Protein AF-A0A2R4BQD0-F1 (afdb_monomer_lite)

pLDDT: mean 82.43, std 15.32, range [39.06, 97.81]

Radius of gyration: 21.29 Å; chains: 1; bounding box: 39×44×54 Å

Foldseek 3Di:
DDDPPPPPDPQQKEKDFDDDPNDGDDMDILVNDNYVVRSVVVVVCVVCVVVVLVVLVVLLVVLVVVVDDQDPPDPSNVSNVVSVCSNCVVVVHDD

Secondary structure (DSSP, 8-state):
--------------EEEEEETTEEEEEEE-TTSSSHHHHHHHHHHHHHHHHHHHHHHHHHHHHHHTT----SSSHHHHHHHHHHHHHHHHHT---

Structure (mmCIF, N/CA/C/O backbone):
data_AF-A0A2R4BQD0-F1
#
_entry.id   AF-A0A2R4BQD0-F1
#
loop_
_atom_site.group_PDB
_atom_site.id
_atom_site.type_symbol
_atom_site.label_atom_id
_atom_site.label_alt_id
_atom_site.label_comp_id
_atom_site.label_asym_id
_atom_site.label_entity_id
_atom_site.label_seq_id
_atom_site.pdbx_PDB_ins_code
_atom_site.Cartn_x
_atom_site.Cartn_y
_atom_site.Cartn_z
_atom_site.occupancy
_atom_site.B_iso_or_equiv
_atom_site.auth_seq_id
_atom_site.auth_comp_id
_atom_site.auth_asym_id
_atom_site.auth_atom_id
_atom_site.pdbx_PDB_model_num
ATOM 1 N N . MET A 1 1 ? -8.060 34.497 -21.172 1.00 43.50 1 MET A N 1
ATOM 2 C CA . MET A 1 1 ? -7.372 33.401 -21.887 1.00 43.50 1 MET A CA 1
ATOM 3 C C . MET A 1 1 ? -6.264 32.909 -20.962 1.00 43.50 1 MET A C 1
ATOM 5 O O . MET A 1 1 ? -5.339 33.670 -20.713 1.00 43.50 1 MET A O 1
ATOM 9 N N . MET A 1 2 ? -6.426 31.751 -20.311 1.00 39.06 2 MET A N 1
ATOM 10 C CA . MET A 1 2 ? -5.415 31.232 -19.378 1.00 39.06 2 MET A CA 1
ATOM 11 C C . MET A 1 2 ? -4.227 30.694 -20.176 1.00 39.06 2 MET A C 1
ATOM 13 O O . MET A 1 2 ? -4.376 29.754 -20.949 1.00 39.06 2 MET A O 1
ATOM 17 N N . SER A 1 3 ? -3.066 31.326 -20.004 1.00 52.50 3 SER A N 1
ATOM 18 C CA . SER A 1 3 ? -1.792 30.817 -20.501 1.00 52.50 3 SER A CA 1
ATOM 19 C C . SER A 1 3 ? -1.416 29.588 -19.677 1.00 52.50 3 SER A C 1
ATOM 21 O O . SER A 1 3 ? -1.177 29.697 -18.475 1.00 52.50 3 SER A O 1
ATOM 23 N N . THR A 1 4 ? -1.385 28.412 -20.301 1.00 50.50 4 THR A N 1
ATOM 24 C CA . THR A 1 4 ? -0.702 27.248 -19.738 1.00 50.50 4 THR A CA 1
ATOM 25 C C . THR A 1 4 ? 0.793 27.520 -19.828 1.00 50.50 4 THR A C 1
ATOM 27 O O . THR A 1 4 ? 1.426 27.218 -20.840 1.00 50.50 4 THR A O 1
ATOM 30 N N . SER A 1 5 ? 1.366 28.139 -18.795 1.00 52.56 5 SER A N 1
ATOM 31 C CA . SER A 1 5 ? 2.815 28.223 -18.665 1.00 52.56 5 SER A CA 1
ATOM 32 C C . SER A 1 5 ? 3.348 26.800 -18.506 1.00 52.56 5 SER A C 1
ATOM 34 O O . SER A 1 5 ? 3.298 26.224 -17.420 1.00 52.56 5 SER A O 1
ATOM 36 N N . TYR A 1 6 ? 3.807 26.212 -19.608 1.00 55.25 6 TYR A N 1
ATOM 37 C CA . TYR A 1 6 ? 4.620 25.008 -19.586 1.00 55.25 6 TYR A CA 1
ATOM 38 C C . TYR A 1 6 ? 5.877 25.321 -18.772 1.00 55.25 6 TYR A C 1
ATOM 40 O O . TYR A 1 6 ? 6.762 26.043 -19.229 1.00 55.25 6 TYR A O 1
ATOM 48 N N . VAL A 1 7 ? 5.932 24.831 -17.535 1.00 49.75 7 VAL A N 1
ATOM 49 C CA . VAL A 1 7 ? 7.157 24.865 -16.743 1.00 49.75 7 VAL A CA 1
ATOM 50 C C . VAL A 1 7 ? 7.917 23.600 -17.104 1.00 49.75 7 VAL A C 1
ATOM 52 O O . VAL A 1 7 ? 7.580 22.512 -16.639 1.00 49.75 7 VAL A O 1
ATOM 55 N N . ALA A 1 8 ? 8.931 23.736 -17.958 1.00 51.62 8 ALA A N 1
ATOM 56 C CA . ALA A 1 8 ? 9.956 22.713 -18.098 1.00 51.62 8 ALA A CA 1
ATOM 57 C C . ALA A 1 8 ? 10.686 22.604 -16.752 1.00 51.62 8 ALA A C 1
ATOM 59 O O . ALA A 1 8 ? 11.655 23.315 -16.495 1.00 51.62 8 ALA A O 1
ATOM 60 N N . GLY A 1 9 ? 10.178 21.762 -15.854 1.00 49.16 9 GLY A N 1
ATOM 61 C CA . GLY A 1 9 ? 10.962 21.305 -14.718 1.00 49.16 9 GLY A CA 1
ATOM 62 C C . GLY A 1 9 ? 12.129 20.459 -15.231 1.00 49.16 9 GLY A C 1
ATOM 63 O O . GLY A 1 9 ? 12.043 19.903 -16.332 1.00 49.16 9 GLY A O 1
ATOM 64 N N . PRO A 1 10 ? 13.223 20.316 -14.469 1.00 51.78 10 PRO A N 1
ATOM 65 C CA . PRO A 1 10 ? 14.175 19.257 -14.742 1.00 51.78 10 PRO A CA 1
ATOM 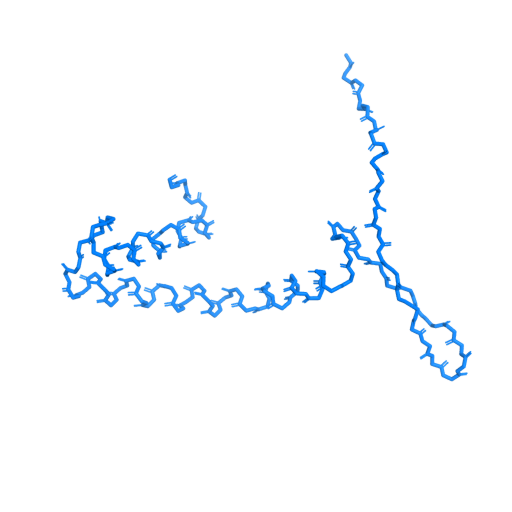66 C C . PRO A 1 10 ? 13.453 17.934 -14.463 1.00 51.78 10 PRO A C 1
ATOM 68 O O . PRO A 1 10 ? 13.425 17.453 -13.332 1.00 51.78 10 PRO A O 1
ATOM 71 N N . TRP A 1 11 ? 12.811 17.370 -15.488 1.00 56.06 11 TRP A N 1
ATOM 72 C CA . TRP A 1 11 ? 12.306 16.005 -15.464 1.00 56.06 11 TRP A CA 1
ATOM 73 C C . TRP A 1 11 ? 13.528 15.092 -15.456 1.00 56.06 11 TRP A C 1
ATOM 75 O O . TRP A 1 11 ? 14.002 14.645 -16.502 1.00 56.06 11 TRP A O 1
ATOM 85 N N . GLY A 1 12 ? 14.100 14.906 -14.265 1.00 57.75 12 GLY A N 1
ATOM 86 C CA . GLY A 1 12 ? 15.087 13.873 -14.014 1.00 57.75 12 GLY A CA 1
ATOM 87 C C . GLY A 1 12 ? 14.406 12.546 -14.293 1.00 57.75 12 GLY A C 1
ATOM 88 O O . GLY A 1 12 ? 13.570 12.108 -13.510 1.00 57.75 12 GLY A O 1
ATOM 89 N N . HIS A 1 13 ? 14.709 11.975 -15.450 1.00 62.69 13 HIS A N 1
ATOM 90 C CA . HIS A 1 13 ? 14.252 10.658 -15.834 1.00 62.69 13 HIS A CA 1
ATOM 91 C C . HIS A 1 13 ? 15.474 9.765 -15.950 1.00 62.69 13 HIS A C 1
ATOM 93 O O . HIS A 1 13 ? 16.498 10.144 -16.521 1.00 62.69 13 HIS A O 1
ATOM 99 N N . ASP A 1 14 ? 15.359 8.582 -15.375 1.00 74.69 14 ASP A N 1
ATOM 100 C CA . ASP A 1 14 ? 16.350 7.538 -15.545 1.00 74.69 14 ASP A CA 1
ATOM 101 C C . ASP A 1 14 ? 15.945 6.670 -16.741 1.00 74.69 14 ASP A C 1
ATOM 103 O O . ASP A 1 14 ? 14.752 6.522 -17.039 1.00 74.69 14 ASP A O 1
ATOM 107 N N . ARG A 1 15 ? 16.940 6.136 -17.453 1.00 80.94 15 ARG A N 1
ATOM 108 C CA . ARG A 1 15 ? 16.724 5.339 -18.663 1.00 80.94 15 ARG A CA 1
ATOM 109 C C . ARG A 1 15 ? 17.496 4.029 -18.606 1.00 80.94 15 ARG A C 1
ATOM 111 O O . ARG A 1 15 ? 18.657 3.998 -18.204 1.00 80.94 15 ARG A O 1
ATOM 118 N N . ARG A 1 16 ? 16.881 2.952 -19.088 1.00 82.94 16 ARG A N 1
ATOM 119 C CA . ARG A 1 16 ? 17.528 1.644 -19.256 1.00 82.94 16 ARG A CA 1
ATOM 120 C C . ARG A 1 16 ? 17.323 1.159 -20.681 1.00 82.94 16 ARG A C 1
ATOM 122 O O . ARG A 1 16 ? 16.194 1.109 -21.155 1.00 82.94 16 ARG A O 1
ATOM 129 N N . ILE A 1 17 ? 18.415 0.779 -21.336 1.00 83.00 17 ILE A N 1
ATOM 130 C CA . ILE A 1 17 ? 18.381 0.148 -22.656 1.00 83.00 17 ILE A CA 1
ATOM 131 C C . ILE A 1 17 ? 18.385 -1.364 -22.450 1.00 83.00 17 ILE A C 1
ATOM 133 O O . ILE A 1 17 ? 19.211 -1.889 -21.700 1.00 83.00 17 ILE A O 1
ATOM 137 N N . ILE A 1 18 ? 17.457 -2.056 -23.101 1.00 82.88 18 ILE A N 1
ATOM 138 C CA . ILE A 1 18 ? 17.386 -3.514 -23.116 1.00 82.88 18 ILE A CA 1
ATOM 139 C C . ILE A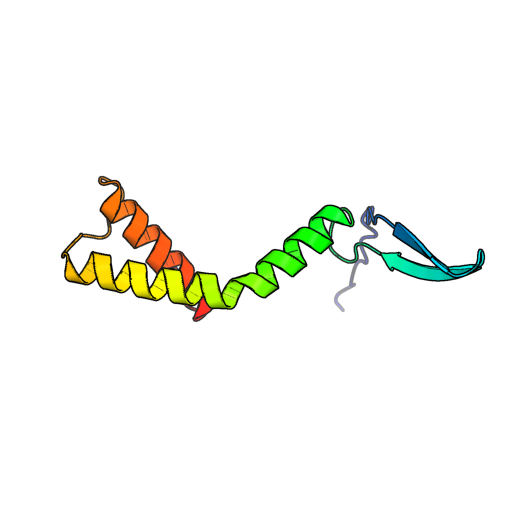 1 18 ? 18.037 -3.995 -24.407 1.00 82.88 18 ILE A C 1
ATOM 141 O O . ILE A 1 18 ? 17.662 -3.566 -25.500 1.00 82.88 18 ILE A O 1
ATOM 145 N N . PHE A 1 19 ? 19.003 -4.899 -24.267 1.00 89.19 19 PHE A N 1
ATOM 146 C CA . PHE A 1 19 ? 19.686 -5.532 -25.387 1.00 89.19 19 PHE A CA 1
ATOM 147 C C . PHE A 1 19 ? 19.228 -6.983 -25.546 1.00 89.19 19 PHE A C 1
ATOM 149 O O . PHE A 1 19 ? 19.039 -7.685 -24.553 1.00 89.19 19 PHE A O 1
ATOM 156 N N . ALA A 1 20 ? 19.111 -7.434 -26.791 1.00 77.50 20 ALA A N 1
ATOM 157 C CA . ALA A 1 20 ? 19.010 -8.842 -27.162 1.00 77.50 20 ALA A CA 1
ATOM 158 C C . ALA A 1 20 ? 19.906 -9.086 -28.383 1.00 77.50 20 ALA A C 1
ATOM 160 O O . ALA A 1 20 ? 19.956 -8.253 -29.286 1.00 77.50 20 ALA A O 1
ATOM 161 N N . ASP A 1 21 ? 20.670 -10.180 -28.373 1.00 93.00 21 ASP A N 1
ATOM 162 C CA . ASP A 1 21 ? 21.612 -10.552 -29.442 1.00 93.00 21 ASP A CA 1
ATOM 163 C C . ASP A 1 21 ? 22.574 -9.423 -29.869 1.00 93.00 21 ASP A C 1
ATOM 165 O O . ASP A 1 21 ? 22.901 -9.247 -31.040 1.00 93.00 21 ASP A O 1
ATOM 169 N N . GLY A 1 22 ? 23.031 -8.622 -28.899 1.00 89.50 22 GLY A N 1
ATOM 170 C CA . GLY A 1 22 ? 23.952 -7.505 -29.138 1.00 89.50 22 GLY A CA 1
ATOM 171 C C . GLY A 1 22 ? 23.310 -6.254 -29.751 1.00 89.50 22 GLY A C 1
ATOM 172 O O . GLY A 1 22 ? 24.007 -5.260 -29.943 1.00 89.50 22 GLY A O 1
ATOM 173 N N . ALA A 1 23 ? 21.999 -6.260 -30.008 1.00 79.75 23 ALA A N 1
ATOM 174 C CA . ALA A 1 23 ? 21.245 -5.113 -30.500 1.00 79.75 23 ALA A CA 1
ATOM 175 C C . ALA A 1 23 ? 20.360 -4.513 -29.399 1.00 79.75 23 ALA A C 1
ATOM 177 O O . ALA A 1 23 ? 19.772 -5.235 -28.592 1.00 79.75 23 ALA A O 1
ATOM 178 N N . ALA A 1 24 ? 20.253 -3.183 -29.361 1.00 86.62 24 ALA A N 1
ATOM 179 C CA . ALA A 1 24 ? 19.272 -2.508 -28.518 1.00 86.62 24 ALA A CA 1
ATOM 180 C C . ALA A 1 24 ? 17.870 -2.767 -29.089 1.00 86.62 24 ALA A C 1
ATOM 182 O O . ALA A 1 24 ? 17.610 -2.440 -30.246 1.00 86.62 24 ALA A O 1
ATOM 183 N N . ILE A 1 25 ? 16.981 -3.355 -28.287 1.00 89.38 25 ILE A N 1
ATOM 184 C CA . ILE A 1 25 ? 15.619 -3.717 -28.712 1.00 89.38 25 ILE A CA 1
ATOM 185 C C . ILE A 1 25 ? 14.533 -2.867 -28.049 1.00 89.38 25 ILE A C 1
ATOM 187 O O . ILE A 1 25 ? 13.420 -2.800 -28.563 1.00 89.38 25 ILE A O 1
ATOM 191 N N . ALA A 1 26 ? 14.837 -2.217 -26.921 1.00 80.81 26 ALA A N 1
ATOM 192 C CA . ALA A 1 26 ? 13.906 -1.328 -26.234 1.00 80.81 26 ALA A CA 1
ATOM 193 C C . ALA A 1 26 ? 14.629 -0.318 -25.334 1.00 80.81 26 ALA A C 1
ATOM 195 O O . ALA A 1 26 ? 15.722 -0.581 -24.827 1.00 80.81 26 ALA A O 1
ATOM 196 N N . GLU A 1 27 ? 13.964 0.807 -25.079 1.00 81.00 27 GLU A N 1
ATOM 197 C CA . GLU A 1 27 ? 14.353 1.794 -24.075 1.00 81.00 27 GLU A CA 1
ATOM 198 C C . GLU A 1 27 ? 13.213 1.985 -23.073 1.00 81.00 27 GLU A C 1
ATOM 200 O O . GLU A 1 27 ? 12.050 2.129 -23.451 1.00 81.00 27 GLU A O 1
ATOM 205 N N . VAL A 1 28 ? 13.554 1.981 -21.786 1.00 78.31 28 VAL A N 1
ATOM 206 C CA . VAL A 1 28 ? 12.617 2.161 -20.673 1.00 78.31 28 VAL A CA 1
ATOM 207 C C . VAL A 1 28 ? 12.941 3.469 -19.969 1.00 78.31 28 VAL A C 1
ATOM 209 O O . VAL A 1 28 ? 14.104 3.722 -19.656 1.00 78.31 28 VAL A O 1
ATOM 212 N N . PHE A 1 29 ? 11.915 4.269 -19.688 1.00 78.44 29 PHE A N 1
ATOM 213 C CA . PHE A 1 29 ? 12.016 5.571 -19.029 1.00 78.44 29 PHE A CA 1
ATOM 214 C C . PHE A 1 29 ? 11.254 5.558 -17.704 1.00 78.44 29 PHE A C 1
ATOM 216 O O . PHE A 1 29 ? 10.170 4.985 -17.626 1.00 78.44 29 PHE A O 1
ATOM 223 N N . SER A 1 30 ? 11.769 6.244 -16.680 1.00 71.56 30 SER A N 1
ATOM 224 C CA . SER A 1 30 ? 11.108 6.332 -15.366 1.00 71.56 30 SER A CA 1
ATOM 225 C C . SER A 1 30 ? 9.811 7.159 -15.340 1.00 71.56 30 SER A C 1
ATOM 227 O O . SER A 1 30 ? 9.167 7.242 -14.298 1.00 71.56 30 SER A O 1
ATOM 229 N N . GLY A 1 31 ? 9.387 7.750 -16.464 1.00 75.25 31 GLY A N 1
ATOM 230 C CA . GLY A 1 31 ? 8.108 8.458 -16.585 1.00 75.25 31 GLY A CA 1
ATOM 231 C C . GLY A 1 31 ? 7.952 9.590 -15.562 1.00 75.25 31 GLY A C 1
ATOM 232 O O . GLY A 1 31 ? 8.759 10.514 -15.530 1.00 75.25 31 GLY A O 1
ATOM 233 N N . ALA A 1 32 ? 6.906 9.517 -14.729 1.00 69.62 32 ALA A N 1
ATOM 234 C CA . ALA A 1 32 ? 6.633 10.475 -13.649 1.00 69.62 32 ALA A CA 1
ATOM 235 C C . ALA A 1 32 ? 7.412 10.194 -12.342 1.00 69.62 32 ALA A C 1
ATOM 237 O O . ALA A 1 32 ? 7.231 10.906 -11.355 1.00 69.62 32 ALA A O 1
ATOM 238 N N . CYS A 1 33 ? 8.259 9.162 -12.315 1.00 74.56 33 CYS A N 1
ATOM 239 C CA . CYS A 1 33 ? 9.119 8.820 -11.184 1.00 74.56 33 CYS A CA 1
ATOM 240 C C . CYS A 1 33 ? 10.520 9.417 -11.365 1.00 74.56 33 CYS A C 1
ATOM 242 O O . CYS A 1 33 ? 11.023 9.533 -12.486 1.00 74.56 33 CYS A O 1
ATOM 244 N N . ARG A 1 34 ? 11.194 9.732 -10.251 1.00 77.31 34 ARG A N 1
ATOM 245 C CA . ARG A 1 34 ? 12.535 10.344 -10.246 1.00 77.31 34 ARG A CA 1
ATOM 246 C C . ARG A 1 34 ? 13.613 9.423 -10.813 1.00 77.31 34 ARG A C 1
ATOM 248 O O . ARG A 1 34 ? 14.650 9.904 -11.255 1.00 77.31 34 ARG A O 1
ATOM 255 N N . ASN A 1 35 ? 13.409 8.109 -10.734 1.00 82.56 35 ASN A N 1
ATOM 256 C CA . ASN A 1 35 ? 14.285 7.095 -11.314 1.00 82.56 35 ASN A CA 1
ATOM 257 C C . ASN A 1 35 ? 13.539 5.768 -11.526 1.00 82.56 35 ASN A C 1
ATOM 259 O O . ASN A 1 35 ? 12.396 5.605 -11.091 1.00 82.56 35 ASN A O 1
ATOM 263 N N . LEU A 1 36 ? 14.193 4.815 -12.196 1.00 80.12 36 LEU A N 1
ATOM 264 C CA . LEU A 1 36 ? 13.601 3.513 -12.510 1.00 80.12 36 LEU A CA 1
ATOM 265 C C . LEU A 1 36 ? 13.331 2.668 -11.259 1.00 80.12 36 LEU A C 1
ATOM 267 O O . LEU A 1 36 ? 12.359 1.926 -11.232 1.00 80.12 36 LEU A O 1
ATOM 271 N N . ALA A 1 37 ? 14.135 2.802 -10.200 1.00 84.69 37 ALA A N 1
ATOM 272 C CA . ALA A 1 37 ? 13.905 2.061 -8.960 1.00 84.69 37 ALA A CA 1
ATOM 273 C C . ALA A 1 37 ? 12.605 2.496 -8.257 1.00 84.69 37 ALA A C 1
ATOM 275 O O . ALA A 1 37 ? 11.885 1.659 -7.715 1.00 84.69 37 ALA A O 1
ATOM 276 N N . GLU A 1 38 ? 12.284 3.792 -8.283 1.00 80.31 38 GLU A N 1
ATOM 277 C CA . GLU A 1 38 ? 11.011 4.329 -7.789 1.00 80.31 38 GLU A CA 1
ATOM 278 C C . GLU A 1 38 ? 9.827 3.874 -8.657 1.00 80.31 38 GLU A C 1
ATOM 280 O O . GLU A 1 38 ? 8.774 3.540 -8.109 1.00 80.31 38 GLU A O 1
ATOM 285 N N . ALA A 1 39 ? 10.002 3.790 -9.981 1.00 76.94 39 ALA A N 1
ATOM 286 C CA . ALA A 1 39 ? 8.992 3.229 -10.881 1.00 76.94 39 ALA A CA 1
ATOM 287 C C . ALA A 1 39 ? 8.714 1.746 -10.568 1.00 76.94 39 ALA A C 1
ATOM 289 O O . ALA A 1 39 ? 7.567 1.389 -10.301 1.00 76.94 39 ALA A O 1
ATOM 290 N N . ASP A 1 40 ? 9.761 0.917 -10.474 1.00 85.12 40 ASP A N 1
ATOM 291 C CA . ASP A 1 40 ? 9.651 -0.508 -10.126 1.00 85.12 40 ASP A CA 1
ATOM 292 C C . ASP A 1 40 ? 8.992 -0.704 -8.745 1.00 85.12 40 ASP A C 1
ATOM 294 O O . ASP A 1 40 ? 8.180 -1.607 -8.538 1.00 85.12 40 ASP A O 1
ATOM 298 N N . ALA A 1 41 ? 9.338 0.132 -7.759 1.00 83.56 41 ALA A N 1
ATOM 299 C CA . ALA A 1 41 ? 8.738 0.071 -6.426 1.00 83.56 41 ALA A CA 1
ATOM 300 C C . ALA A 1 41 ? 7.249 0.449 -6.442 1.00 83.56 41 ALA A C 1
ATOM 302 O O . ALA A 1 41 ? 6.451 -0.174 -5.740 1.00 83.56 41 ALA A O 1
ATOM 303 N N . THR A 1 42 ? 6.872 1.437 -7.256 1.00 80.94 42 THR A N 1
ATOM 304 C CA . THR A 1 42 ? 5.477 1.859 -7.426 1.00 80.94 42 THR A CA 1
ATOM 305 C C . THR A 1 42 ? 4.653 0.756 -8.084 1.00 80.94 42 THR A C 1
ATOM 307 O O . THR A 1 42 ? 3.561 0.457 -7.609 1.00 80.94 42 THR A O 1
ATOM 310 N N . GLU A 1 43 ? 5.186 0.095 -9.114 1.00 82.31 43 GLU A N 1
ATOM 311 C CA . GLU A 1 43 ? 4.533 -1.048 -9.763 1.00 82.31 43 GLU A CA 1
ATOM 312 C C . GLU A 1 43 ? 4.269 -2.184 -8.765 1.00 82.31 43 GLU A C 1
ATOM 314 O O . GLU A 1 43 ? 3.138 -2.659 -8.650 1.00 82.31 43 GLU A O 1
ATOM 319 N N . ARG A 1 44 ? 5.278 -2.564 -7.967 1.00 88.56 44 ARG A N 1
ATOM 320 C CA . ARG A 1 44 ? 5.117 -3.584 -6.915 1.00 88.56 44 ARG A CA 1
ATOM 321 C C . ARG A 1 44 ? 4.076 -3.180 -5.872 1.00 88.56 44 ARG A C 1
ATOM 323 O O . ARG A 1 44 ? 3.316 -4.030 -5.415 1.00 88.56 44 ARG A O 1
ATOM 330 N N . LEU A 1 45 ? 4.030 -1.901 -5.495 1.00 85.62 45 LEU A N 1
ATOM 331 C CA . LEU A 1 45 ? 3.049 -1.395 -4.536 1.00 85.62 45 LEU A CA 1
ATOM 332 C C . LEU A 1 45 ? 1.624 -1.441 -5.101 1.00 85.62 45 LEU A C 1
ATOM 334 O O . LEU A 1 45 ? 0.711 -1.844 -4.387 1.00 85.62 45 LEU A O 1
ATOM 338 N N . ILE A 1 46 ? 1.432 -1.061 -6.368 1.00 83.06 46 ILE A N 1
ATOM 339 C CA . ILE A 1 46 ? 0.136 -1.151 -7.055 1.00 83.06 46 ILE A CA 1
ATOM 340 C C . ILE A 1 46 ? -0.314 -2.611 -7.138 1.00 83.06 46 ILE A C 1
ATOM 342 O O . ILE A 1 46 ? -1.464 -2.907 -6.825 1.00 83.06 46 ILE A O 1
ATOM 346 N N . ALA A 1 47 ? 0.595 -3.523 -7.495 1.00 85.44 47 ALA A N 1
ATOM 347 C CA . ALA A 1 47 ? 0.303 -4.951 -7.557 1.00 85.44 47 ALA A CA 1
ATOM 348 C C . ALA A 1 47 ? -0.112 -5.527 -6.191 1.00 85.44 47 ALA A C 1
ATOM 350 O O . ALA A 1 47 ? -1.032 -6.336 -6.131 1.00 85.44 47 ALA A O 1
ATOM 351 N N . ALA A 1 48 ? 0.515 -5.084 -5.095 1.00 90.44 48 ALA A N 1
ATOM 352 C CA . ALA A 1 48 ? 0.177 -5.530 -3.740 1.00 90.44 48 ALA A CA 1
ATOM 353 C C . ALA A 1 48 ? -1.040 -4.808 -3.126 1.00 90.44 48 ALA A C 1
ATOM 355 O O . ALA A 1 48 ? -1.522 -5.206 -2.065 1.00 90.44 48 ALA A O 1
ATOM 356 N N . ALA A 1 49 ? -1.531 -3.728 -3.742 1.00 90.50 49 ALA A N 1
ATOM 357 C CA . ALA A 1 49 ? -2.564 -2.875 -3.157 1.00 90.50 49 ALA A CA 1
ATOM 358 C C . ALA A 1 49 ? -3.884 -3.604 -2.830 1.00 90.50 49 ALA A C 1
ATOM 360 O O . ALA A 1 49 ? -4.419 -3.337 -1.751 1.00 90.50 49 ALA A O 1
ATOM 361 N N . PRO A 1 50 ? -4.409 -4.526 -3.668 1.00 90.69 50 PRO A N 1
ATOM 362 C CA . PRO A 1 50 ? -5.618 -5.282 -3.333 1.00 90.69 50 PRO A CA 1
ATOM 363 C C . PRO A 1 50 ? -5.450 -6.131 -2.067 1.00 90.69 50 PRO A C 1
ATOM 365 O O . PRO A 1 50 ? -6.289 -6.072 -1.170 1.00 90.69 50 PRO A O 1
ATOM 368 N N . ASP A 1 51 ? -4.328 -6.844 -1.947 1.00 95.06 51 ASP A N 1
ATOM 369 C CA . ASP A 1 51 ? -4.043 -7.697 -0.789 1.00 95.06 51 ASP A CA 1
ATOM 370 C C . ASP A 1 51 ? -3.879 -6.868 0.492 1.00 95.06 51 ASP A C 1
ATOM 372 O O . ASP A 1 51 ? -4.398 -7.223 1.552 1.00 95.06 51 ASP A O 1
ATOM 376 N N . LEU A 1 52 ? -3.194 -5.722 0.394 1.00 93.06 52 LEU A N 1
ATOM 377 C CA . LEU A 1 52 ? -3.038 -4.782 1.506 1.00 93.06 52 LEU A CA 1
ATOM 378 C C . LEU A 1 52 ? -4.378 -4.174 1.939 1.00 93.06 52 LEU A C 1
ATOM 380 O O . LEU A 1 52 ? -4.595 -3.972 3.135 1.00 93.06 52 LEU A O 1
ATOM 384 N N . PHE A 1 53 ? -5.275 -3.888 0.993 1.00 93.62 53 PHE A N 1
ATOM 385 C CA . PHE A 1 53 ? -6.609 -3.376 1.293 1.00 93.62 53 PHE A CA 1
ATOM 386 C C . PHE A 1 53 ? -7.451 -4.410 2.045 1.00 93.62 53 PHE A C 1
ATOM 388 O O . PHE A 1 53 ? -8.013 -4.088 3.094 1.00 9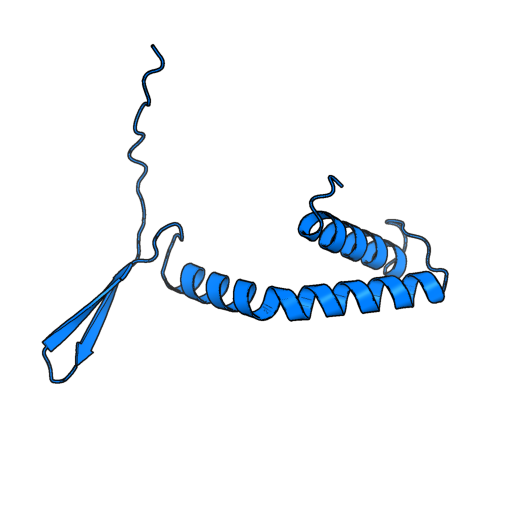3.62 53 PHE A O 1
ATOM 395 N N . GLU A 1 54 ? -7.483 -5.659 1.580 1.00 95.94 54 GLU A N 1
ATOM 396 C CA . GLU A 1 54 ? -8.213 -6.726 2.271 1.00 95.94 54 GLU A CA 1
ATOM 397 C C . GLU A 1 54 ? -7.634 -7.015 3.658 1.00 95.94 54 GLU A C 1
ATOM 399 O O . GLU A 1 54 ? -8.375 -7.100 4.642 1.00 95.94 54 GLU A O 1
ATOM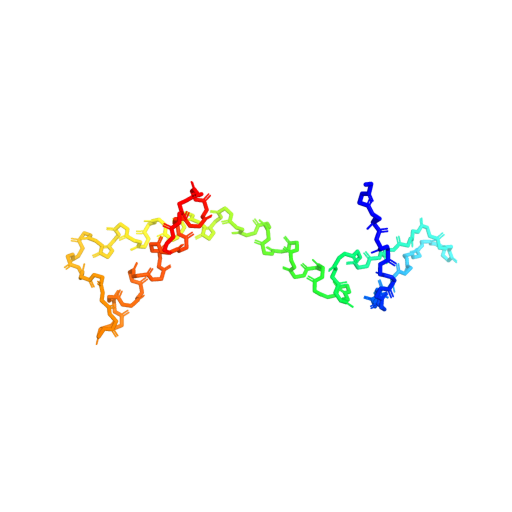 404 N N . ALA A 1 55 ? -6.304 -7.068 3.782 1.00 96.81 55 ALA A N 1
ATOM 405 C CA . ALA A 1 55 ? -5.646 -7.206 5.077 1.00 96.81 55 ALA A CA 1
ATOM 406 C C . ALA A 1 55 ? -6.034 -6.067 6.037 1.00 96.81 55 ALA A C 1
ATOM 408 O O . ALA A 1 55 ? -6.317 -6.317 7.213 1.00 96.81 55 ALA A O 1
ATOM 409 N N . ALA A 1 56 ? -6.111 -4.827 5.540 1.00 96.62 56 ALA A N 1
ATOM 410 C CA . ALA A 1 56 ? -6.535 -3.683 6.337 1.00 96.62 56 ALA A CA 1
ATOM 411 C C . ALA A 1 56 ? -8.000 -3.796 6.793 1.00 96.62 56 ALA A C 1
ATOM 413 O O . ALA A 1 56 ? -8.284 -3.541 7.965 1.00 96.62 56 ALA A O 1
ATOM 414 N N . ARG A 1 57 ? -8.920 -4.226 5.914 1.00 97.19 57 ARG A N 1
ATOM 415 C CA . ARG A 1 57 ? -10.336 -4.453 6.267 1.00 97.19 57 ARG A CA 1
ATOM 416 C C . ARG A 1 57 ? -10.491 -5.517 7.348 1.00 97.19 57 ARG A C 1
ATOM 418 O O . ARG A 1 57 ? -11.225 -5.313 8.314 1.00 97.19 57 ARG A O 1
ATOM 425 N N . VAL A 1 58 ? -9.790 -6.641 7.208 1.00 97.81 58 VAL A N 1
ATOM 426 C CA . VAL A 1 58 ? -9.839 -7.739 8.185 1.00 97.81 58 VAL A CA 1
ATOM 427 C C . VAL A 1 58 ? -9.277 -7.295 9.536 1.00 97.81 58 VAL A C 1
ATOM 429 O O . VAL A 1 58 ? -9.881 -7.577 10.573 1.00 97.81 58 VAL A O 1
ATOM 432 N N . ALA A 1 59 ? -8.155 -6.571 9.542 1.00 96.88 59 ALA A N 1
ATOM 433 C CA . ALA A 1 59 ? -7.555 -6.051 10.768 1.00 96.88 59 ALA A CA 1
ATOM 434 C C . ALA A 1 59 ? -8.461 -5.026 11.474 1.00 96.88 59 ALA A C 1
ATOM 436 O O . ALA A 1 59 ? -8.630 -5.100 12.692 1.00 96.88 59 ALA A O 1
ATOM 437 N N . GLU A 1 60 ? -9.086 -4.109 10.726 1.00 97.06 60 GLU A N 1
ATOM 438 C CA . GLU A 1 60 ? -10.048 -3.135 11.266 1.00 97.06 60 GLU A CA 1
ATOM 439 C C . GLU A 1 60 ? -11.224 -3.854 11.936 1.00 97.06 60 GLU A C 1
ATOM 441 O O . GLU A 1 60 ? -11.531 -3.587 13.101 1.00 97.06 60 GLU A O 1
ATOM 446 N N . ALA A 1 61 ? -11.809 -4.838 11.247 1.00 96.25 61 ALA A N 1
ATOM 447 C CA . ALA A 1 61 ? -12.935 -5.608 11.760 1.00 96.25 61 ALA A CA 1
ATOM 448 C C . ALA A 1 61 ? -12.568 -6.403 13.024 1.00 96.25 61 ALA A C 1
ATOM 450 O O . ALA A 1 61 ? -13.361 -6.473 13.969 1.00 96.25 61 ALA A O 1
ATOM 451 N N . LEU A 1 62 ? -11.362 -6.984 13.073 1.00 96.94 62 LEU A N 1
ATOM 452 C CA . LEU A 1 62 ? -10.854 -7.703 14.242 1.00 96.94 62 LEU A CA 1
ATOM 453 C C . LEU A 1 62 ? -10.731 -6.772 15.455 1.00 96.94 62 LEU A C 1
ATOM 455 O O . LEU A 1 62 ? -11.224 -7.107 16.534 1.00 96.94 62 LEU A O 1
ATOM 459 N N . LEU A 1 63 ? -10.104 -5.606 15.282 1.00 95.12 63 LEU A N 1
ATOM 460 C CA . LEU A 1 63 ? -9.905 -4.638 16.362 1.00 95.12 63 LEU A CA 1
ATOM 461 C C . LEU A 1 63 ? -11.240 -4.066 16.857 1.00 95.12 63 LEU A C 1
ATOM 463 O O . LEU A 1 63 ? -11.477 -3.996 18.065 1.00 95.12 63 LEU A O 1
ATOM 467 N N . THR A 1 64 ? -12.149 -3.747 15.934 1.00 92.69 64 THR A N 1
ATOM 468 C CA . THR A 1 64 ? -13.512 -3.312 16.259 1.00 92.69 64 THR A CA 1
ATOM 469 C C . THR A 1 64 ? -14.267 -4.396 17.038 1.00 92.69 64 THR A C 1
ATOM 471 O O . THR A 1 64 ? -14.907 -4.101 18.049 1.00 92.69 64 THR A O 1
ATOM 474 N N . ARG A 1 65 ? -14.146 -5.675 16.652 1.00 95.38 65 ARG A N 1
ATOM 475 C CA . ARG A 1 65 ? -14.755 -6.805 17.378 1.00 95.38 65 ARG A CA 1
ATOM 476 C C . ARG A 1 65 ? -14.181 -6.983 18.786 1.00 95.38 65 ARG A C 1
ATOM 478 O O . ARG A 1 65 ? -14.922 -7.352 19.695 1.00 95.38 65 ARG A O 1
ATOM 485 N N . GLN A 1 66 ? -12.894 -6.699 18.975 1.00 94.50 66 GLN A N 1
ATOM 486 C CA . GLN A 1 66 ? -12.234 -6.685 20.287 1.00 94.50 66 GLN A CA 1
ATOM 487 C C . GLN A 1 66 ? -12.584 -5.443 21.124 1.00 94.50 66 GLN A C 1
ATOM 489 O O . GLN A 1 66 ? -12.137 -5.323 22.261 1.00 94.50 66 GLN A O 1
ATOM 494 N N . ARG A 1 67 ? -13.448 -4.559 20.602 1.00 93.62 67 ARG A N 1
ATOM 495 C CA . ARG A 1 67 ? -13.930 -3.331 21.250 1.00 93.62 67 ARG A CA 1
ATOM 496 C C . ARG A 1 67 ? -12.829 -2.304 21.522 1.00 93.62 67 ARG A C 1
ATOM 498 O O . ARG A 1 67 ? -13.015 -1.431 22.373 1.00 93.62 67 ARG A O 1
ATOM 505 N N . PHE A 1 68 ? -11.722 -2.354 20.779 1.00 92.38 68 PHE A N 1
ATOM 506 C CA . PHE A 1 68 ? -10.737 -1.278 20.829 1.00 92.38 68 PHE A CA 1
ATOM 507 C C . PHE A 1 68 ? -11.365 0.039 20.380 1.00 92.38 68 PHE A C 1
ATOM 509 O O . PHE A 1 68 ? -12.198 0.082 19.472 1.00 92.38 68 PHE A O 1
ATOM 516 N N . HIS A 1 69 ? -10.984 1.117 21.054 1.00 91.00 69 HIS A N 1
ATOM 517 C CA . HIS A 1 69 ? -11.426 2.461 20.715 1.00 91.00 69 HIS A CA 1
ATOM 518 C C . HIS A 1 69 ? -10.389 3.124 19.820 1.00 91.00 69 HIS A C 1
ATOM 520 O O . HIS A 1 69 ? -9.193 3.029 20.062 1.00 91.00 69 HIS A O 1
ATOM 526 N N . ALA A 1 70 ? -10.858 3.779 18.759 1.00 91.50 70 ALA A N 1
ATOM 527 C CA . ALA A 1 70 ? -9.990 4.513 17.853 1.00 91.50 70 ALA A CA 1
ATOM 528 C C . ALA A 1 70 ? -9.534 5.805 18.542 1.00 91.50 70 ALA A C 1
ATOM 530 O O . ALA A 1 70 ? -10.287 6.774 18.630 1.00 91.50 70 ALA A O 1
ATOM 531 N N . ASP A 1 71 ? -8.306 5.804 19.041 1.00 91.69 71 ASP A N 1
ATOM 532 C CA . ASP A 1 71 ? -7.691 6.930 19.730 1.00 91.69 71 ASP A CA 1
ATOM 533 C C . ASP A 1 71 ? -6.191 7.001 19.433 1.00 91.69 71 ASP A C 1
ATOM 535 O O . ASP A 1 71 ? -5.612 6.104 18.840 1.00 91.69 71 ASP A O 1
ATOM 539 N N . LYS A 1 72 ? -5.545 8.101 19.812 1.00 92.56 72 LYS A N 1
ATOM 540 C CA . LYS A 1 72 ? -4.095 8.283 19.624 1.00 92.56 72 LYS A CA 1
ATOM 541 C C . LYS A 1 72 ? -3.275 7.922 20.865 1.00 92.56 72 LYS A C 1
ATOM 543 O O . LYS A 1 72 ? -2.081 8.202 20.900 1.00 92.56 72 LYS A O 1
ATOM 548 N N . PHE A 1 73 ? -3.930 7.429 21.911 1.00 92.50 73 PHE A N 1
ATOM 549 C CA . PHE A 1 73 ? -3.350 7.285 23.245 1.00 92.50 73 PHE A CA 1
ATOM 550 C C . PHE A 1 73 ? -2.926 5.843 23.533 1.00 92.50 73 PHE A C 1
ATOM 552 O O . PHE A 1 73 ? -2.102 5.626 24.418 1.00 92.50 73 PHE A O 1
ATOM 559 N N . SER A 1 74 ? -3.439 4.881 22.763 1.00 94.25 74 SER A N 1
ATOM 560 C CA . SER A 1 74 ? -3.045 3.474 22.789 1.00 94.25 74 SER A CA 1
ATOM 561 C C . SER A 1 74 ? -2.468 3.019 21.439 1.00 94.25 74 SER A C 1
ATOM 563 O O . SER A 1 74 ? -2.871 3.536 20.391 1.00 94.25 74 SER A O 1
ATOM 565 N N . PRO A 1 75 ? -1.539 2.043 21.424 1.00 94.88 75 PRO A N 1
ATOM 566 C CA . PRO A 1 75 ? -1.063 1.429 20.185 1.00 94.88 75 PRO A CA 1
ATOM 567 C C . PRO A 1 75 ? -2.198 0.845 19.332 1.00 94.88 75 PRO A C 1
ATOM 569 O O . PRO A 1 75 ? -2.228 1.046 18.118 1.00 94.88 75 PRO A O 1
ATOM 572 N N . GLU A 1 76 ? -3.158 0.165 19.957 1.00 95.12 76 GLU A N 1
ATOM 573 C CA . GLU A 1 76 ? -4.290 -0.477 19.289 1.00 95.12 76 GLU A CA 1
ATOM 574 C C . GLU A 1 76 ? -5.276 0.551 18.729 1.00 95.12 76 GLU A C 1
ATOM 576 O O . GLU A 1 76 ? -5.737 0.413 17.594 1.00 95.12 76 GLU A O 1
ATOM 581 N N . GLY A 1 77 ? -5.555 1.619 19.481 1.00 95.12 77 GLY A N 1
ATOM 582 C CA . GLY A 1 77 ? -6.372 2.728 19.000 1.00 95.12 77 GLY A CA 1
ATOM 583 C C . GLY A 1 77 ? -5.722 3.463 17.832 1.00 95.12 77 GLY A C 1
ATOM 584 O O . GLY A 1 77 ? -6.400 3.776 16.847 1.00 95.12 77 GLY A O 1
ATOM 585 N N . ALA A 1 78 ? -4.404 3.683 17.898 1.00 96.25 78 ALA A N 1
ATOM 586 C CA . ALA A 1 78 ? -3.661 4.371 16.848 1.00 96.25 78 ALA A CA 1
ATOM 587 C C . ALA A 1 78 ? -3.621 3.531 15.566 1.00 96.25 78 ALA A C 1
ATOM 589 O O . ALA A 1 78 ? -3.790 4.062 14.464 1.00 96.25 78 ALA A O 1
A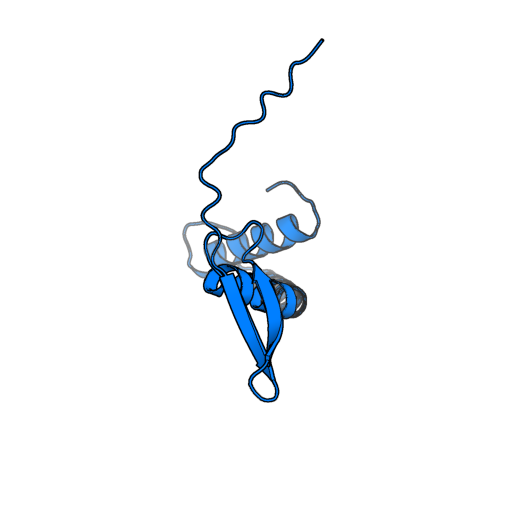TOM 590 N N . LEU A 1 79 ? -3.466 2.212 15.710 1.00 96.19 79 LEU A N 1
ATOM 591 C CA . LEU A 1 79 ? -3.579 1.264 14.608 1.00 96.19 79 LEU A CA 1
ATOM 592 C C . LEU A 1 79 ? -4.982 1.297 13.989 1.00 96.19 79 LEU A C 1
ATOM 594 O O . LEU A 1 79 ? -5.104 1.396 12.769 1.00 96.19 79 LEU A O 1
ATOM 598 N N . LEU A 1 80 ? -6.040 1.284 14.805 1.00 96.62 80 LEU A N 1
ATOM 599 C CA . LEU A 1 80 ? -7.418 1.348 14.317 1.00 96.62 80 LEU A CA 1
ATOM 600 C C . LEU A 1 80 ? -7.699 2.649 13.542 1.00 96.62 80 LEU A C 1
ATOM 602 O O . LEU A 1 80 ? -8.331 2.613 12.485 1.00 96.62 80 LEU A O 1
ATOM 606 N N . LEU A 1 81 ? -7.181 3.791 14.009 1.00 96.25 81 LEU A N 1
ATOM 607 C CA . LEU A 1 81 ? -7.238 5.060 13.271 1.00 96.25 81 LEU A CA 1
ATOM 608 C C . LEU A 1 81 ? -6.509 4.977 11.924 1.00 96.25 81 LEU A C 1
ATOM 610 O O . LEU A 1 81 ? -7.044 5.420 10.906 1.00 96.25 81 LEU A O 1
ATOM 614 N N . ALA A 1 82 ? -5.301 4.412 11.906 1.00 95.69 82 ALA A N 1
ATOM 615 C CA . ALA A 1 82 ? -4.510 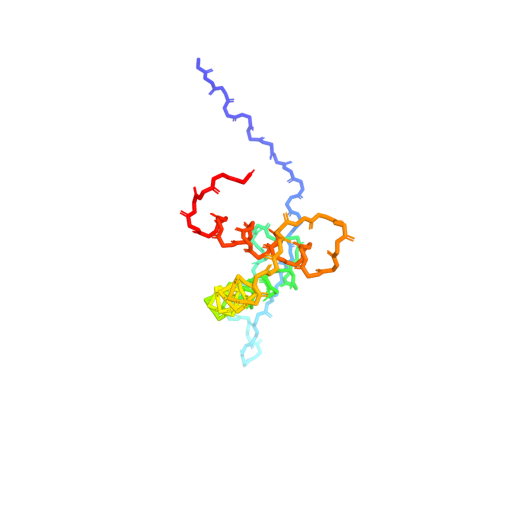4.275 10.687 1.00 95.69 82 ALA A CA 1
ATOM 616 C C . ALA A 1 82 ? -5.206 3.379 9.650 1.00 95.69 82 ALA A C 1
ATOM 618 O O . ALA A 1 82 ? -5.267 3.742 8.474 1.00 95.69 82 ALA A O 1
ATOM 619 N N . LEU A 1 83 ? -5.786 2.259 10.088 1.00 96.38 83 LEU A N 1
ATOM 620 C CA . LEU A 1 83 ? -6.537 1.338 9.234 1.00 96.38 83 LEU A CA 1
ATOM 621 C C . LEU A 1 83 ? -7.777 2.007 8.640 1.00 96.38 83 LEU A C 1
ATOM 623 O O . LEU A 1 83 ? -7.956 1.986 7.425 1.00 96.38 83 LEU A O 1
ATOM 627 N N . ARG A 1 84 ? -8.587 2.683 9.464 1.00 95.50 84 ARG A N 1
ATOM 628 C CA . ARG A 1 84 ? -9.771 3.418 8.986 1.00 95.50 84 ARG A CA 1
ATOM 629 C C . ARG A 1 84 ? -9.405 4.507 7.986 1.00 95.50 84 ARG A C 1
ATOM 631 O O . ARG A 1 84 ? -10.067 4.640 6.962 1.00 95.50 84 ARG A O 1
ATOM 638 N N . LYS A 1 85 ? -8.318 5.240 8.239 1.00 94.62 85 LYS A N 1
ATOM 639 C CA . LYS A 1 85 ? -7.799 6.247 7.307 1.00 94.62 85 LYS A CA 1
ATOM 640 C C . LYS A 1 85 ? -7.371 5.629 5.973 1.00 94.62 85 LYS A C 1
ATOM 642 O O . LYS A 1 85 ? -7.649 6.202 4.922 1.00 94.62 85 LYS A O 1
ATOM 647 N N . ALA A 1 86 ? -6.684 4.488 6.006 1.00 92.75 86 ALA A N 1
ATOM 648 C CA . ALA A 1 86 ? -6.253 3.786 4.800 1.00 92.75 86 ALA A CA 1
ATOM 649 C C . ALA A 1 86 ? -7.450 3.271 3.984 1.00 92.75 86 ALA A C 1
ATOM 651 O O . ALA A 1 86 ? -7.500 3.505 2.780 1.00 92.75 86 ALA A O 1
ATOM 652 N N . ILE A 1 87 ? -8.434 2.652 4.645 1.00 94.62 87 ILE A N 1
ATOM 653 C CA . ILE A 1 87 ? -9.661 2.144 4.014 1.00 94.62 87 ILE A CA 1
ATOM 654 C C . ILE A 1 87 ? -10.455 3.290 3.381 1.00 94.62 87 ILE A C 1
ATOM 656 O O . ILE A 1 87 ? -10.763 3.231 2.193 1.00 94.62 87 ILE A O 1
ATOM 660 N N . ALA A 1 88 ? -10.702 4.370 4.129 1.00 94.19 88 ALA A N 1
ATOM 661 C CA . ALA A 1 88 ? -11.437 5.529 3.627 1.00 94.19 88 ALA A CA 1
ATOM 662 C C . ALA A 1 88 ? -10.773 6.144 2.388 1.00 94.19 88 ALA A C 1
ATOM 664 O O . ALA A 1 88 ? -11.455 6.505 1.432 1.00 94.19 88 ALA A O 1
ATOM 665 N N . LYS A 1 89 ? -9.435 6.198 2.358 1.00 87.38 89 LYS A N 1
ATOM 666 C CA . LYS A 1 89 ? -8.688 6.699 1.199 1.00 87.38 89 LYS A CA 1
ATOM 667 C C . LYS A 1 89 ? -8.907 5.851 -0.062 1.00 87.38 89 LYS A C 1
ATOM 669 O O . LYS A 1 89 ? -8.918 6.414 -1.152 1.00 87.38 89 LYS A O 1
ATOM 674 N N . VAL A 1 90 ? -9.077 4.534 0.075 1.00 86.81 90 VAL A N 1
ATOM 675 C CA . VAL A 1 90 ? -9.385 3.628 -1.049 1.00 86.81 90 VAL A CA 1
ATOM 676 C C . VAL A 1 90 ? -10.848 3.755 -1.477 1.00 86.81 90 VAL A C 1
ATOM 678 O O . VAL A 1 90 ? -11.137 3.764 -2.669 1.00 86.81 90 VAL A O 1
ATOM 681 N N . GLU A 1 91 ? -11.766 3.918 -0.524 1.00 88.88 91 GLU A N 1
ATOM 682 C CA . GLU A 1 91 ? -13.208 4.058 -0.784 1.00 88.88 91 GLU A CA 1
ATOM 683 C C . GLU A 1 91 ? -13.611 5.462 -1.288 1.00 88.88 91 GLU A C 1
ATOM 685 O O . GLU A 1 91 ? -14.774 5.700 -1.606 1.00 88.88 91 GLU A O 1
ATOM 690 N N . GLY A 1 92 ? -12.663 6.401 -1.384 1.00 78.88 92 GLY A N 1
ATOM 691 C CA . GLY A 1 92 ? -12.917 7.777 -1.824 1.00 78.88 92 GLY A CA 1
ATOM 692 C C . GLY A 1 92 ? -13.519 8.684 -0.743 1.00 78.88 92 GLY A C 1
ATOM 693 O O . GLY A 1 92 ? -13.981 9.782 -1.050 1.00 78.88 92 GLY A O 1
ATOM 694 N N . GLY A 1 93 ? -13.508 8.253 0.520 1.00 63.97 93 GLY A N 1
ATOM 695 C CA . GLY A 1 93 ? -13.898 9.070 1.664 1.00 63.97 93 GLY A CA 1
ATOM 696 C C . GLY A 1 93 ? -12.811 10.080 2.047 1.00 63.97 93 GLY A C 1
ATOM 697 O O . GLY A 1 93 ? -11.621 9.758 2.075 1.00 63.97 93 GLY A O 1
ATOM 698 N N . SER A 1 94 ? -13.206 11.313 2.378 1.00 51.34 94 SER A N 1
ATOM 699 C CA . SER A 1 94 ? -12.320 12.249 3.081 1.00 51.34 94 SER A CA 1
ATOM 700 C C . SER A 1 94 ? -12.173 11.824 4.543 1.00 51.34 94 SER A C 1
ATOM 702 O O . SER A 1 94 ? -13.167 11.512 5.197 1.00 51.34 94 SER A O 1
ATOM 704 N N . VAL A 1 95 ? -10.932 11.819 5.034 1.00 49.62 95 VAL A N 1
ATOM 705 C CA . VAL A 1 95 ? -10.572 11.543 6.436 1.00 49.62 95 VAL A CA 1
ATOM 706 C C . VAL A 1 95 ? -10.298 12.846 7.157 1.00 49.62 95 VAL A C 1
ATOM 708 O O . VAL A 1 95 ? -9.540 13.656 6.577 1.00 49.62 95 VAL A O 1
#

Organism: NCBI:txid44139

Sequence (95 aa):
MMSTSYVAGPWGHDRRIIFADGAAIAEVFSGACRNLAEADATERLIAAAPDLFEAARVAEALLTRQRFHADKFSPEGALLLALRKAIAKVEGGSV

InterPro domains:
  IPR059809 Salmonella phage P22 protein Y8K6 [PF27050] (2-93)